Protein AF-A0AAD8YQV8-F1 (afdb_monomer)

Foldseek 3Di:
DDDDDDPDDPPPVVVVVVVVVVVVVVVVCCPVVDPPDDDDDDPPPDPLDDVQLVVLVVQLVVQVVCCVVVVPSVVSNVVSVVVNVVSSVVSVVVVVVVVVVVVVVVVVPDPPDPPDDPDDDDDDDDDPDDDD

pLDDT: mean 76.86, std 19.85, range [37.19, 96.94]

Structure (mmCIF, N/CA/C/O backbone):
data_AF-A0AAD8YQV8-F1
#
_entry.id   AF-A0AAD8YQV8-F1
#
loop_
_atom_site.group_PDB
_atom_site.id
_atom_site.type_symbol
_atom_site.label_atom_id
_atom_site.label_alt_id
_atom_site.label_comp_id
_atom_site.label_asym_id
_atom_site.label_entity_id
_atom_site.label_seq_id
_atom_site.pdbx_PDB_ins_code
_atom_site.Cartn_x
_atom_site.Cartn_y
_atom_site.Cartn_z
_atom_site.occupancy
_atom_site.B_iso_or_equiv
_atom_site.auth_seq_id
_atom_site.auth_comp_id
_atom_site.auth_asym_id
_atom_site.auth_atom_id
_atom_site.pdbx_PDB_model_num
ATOM 1 N N . MET A 1 1 ? -72.639 -54.673 30.185 1.00 40.56 1 MET A N 1
ATOM 2 C CA . MET A 1 1 ? -72.528 -53.671 29.103 1.00 40.56 1 MET A CA 1
ATOM 3 C C . MET A 1 1 ? -71.272 -52.853 29.351 1.00 40.56 1 MET A C 1
ATOM 5 O O . MET A 1 1 ? -71.152 -52.222 30.391 1.00 40.56 1 MET A O 1
ATOM 9 N N . THR A 1 2 ? -70.288 -53.000 28.471 1.00 43.56 2 THR A N 1
ATOM 10 C CA . THR A 1 2 ? -68.921 -52.474 28.582 1.00 43.56 2 THR A CA 1
ATOM 11 C C . THR A 1 2 ? -68.883 -50.954 28.419 1.00 43.56 2 THR A C 1
ATOM 13 O O . THR A 1 2 ? -69.259 -50.443 27.368 1.00 43.56 2 THR A O 1
ATOM 16 N N . ARG A 1 3 ? -68.397 -50.229 29.437 1.00 38.97 3 ARG A N 1
ATOM 17 C CA . ARG A 1 3 ? -67.961 -48.831 29.288 1.00 38.97 3 ARG A CA 1
ATOM 18 C C . ARG A 1 3 ? -66.631 -48.834 28.542 1.00 38.97 3 ARG A C 1
ATOM 20 O O . ARG A 1 3 ? -65.617 -49.252 29.091 1.00 38.97 3 ARG A O 1
ATOM 27 N N . THR A 1 4 ? -66.643 -48.370 27.300 1.00 50.69 4 THR A N 1
ATOM 28 C CA . THR A 1 4 ? -65.435 -47.968 26.581 1.00 50.69 4 THR A CA 1
ATOM 29 C C . THR A 1 4 ? -64.887 -46.713 27.252 1.00 50.69 4 THR A C 1
ATOM 31 O O . THR A 1 4 ? -65.440 -45.625 27.102 1.00 50.69 4 THR A O 1
ATOM 34 N N . GLY A 1 5 ? -63.835 -46.877 28.052 1.00 51.28 5 GLY A N 1
ATOM 35 C CA . GLY A 1 5 ? -63.014 -45.765 28.508 1.00 51.28 5 GLY A CA 1
ATOM 36 C C . GLY A 1 5 ? -62.167 -45.278 27.340 1.00 51.28 5 GLY A C 1
ATOM 37 O O . GLY A 1 5 ? -61.268 -45.981 26.892 1.00 51.28 5 GLY A O 1
ATOM 38 N N . THR A 1 6 ? -62.482 -44.096 26.828 1.00 57.00 6 THR A N 1
ATOM 39 C CA . THR A 1 6 ? -61.603 -43.330 25.947 1.00 57.00 6 THR A CA 1
ATOM 40 C C . THR A 1 6 ? -60.342 -42.960 26.724 1.00 57.00 6 THR A C 1
ATOM 42 O O . THR A 1 6 ? -60.412 -42.203 27.693 1.00 57.00 6 THR A O 1
ATOM 45 N N . CYS A 1 7 ? -59.192 -43.492 26.318 1.00 45.97 7 CYS A N 1
ATOM 46 C CA . CYS A 1 7 ? -57.888 -42.989 26.732 1.00 45.97 7 CYS A CA 1
ATOM 47 C C . CYS A 1 7 ? -57.694 -41.605 26.098 1.00 45.97 7 CYS A C 1
ATOM 49 O O . CYS A 1 7 ? -57.390 -41.481 24.914 1.00 45.97 7 CYS A O 1
ATOM 51 N N . SER A 1 8 ? -57.958 -40.566 26.895 1.00 55.38 8 SER A N 1
ATOM 52 C CA . SER A 1 8 ? -57.619 -39.182 26.566 1.00 55.38 8 SER A CA 1
ATOM 53 C C . SER A 1 8 ? -56.126 -39.092 26.268 1.00 55.38 8 SER A C 1
ATOM 55 O O . SER A 1 8 ? -55.320 -39.710 26.967 1.00 55.38 8 SER A O 1
ATOM 57 N N . GLY A 1 9 ? -55.795 -38.357 25.205 1.00 52.84 9 GLY A N 1
ATOM 58 C CA . GLY A 1 9 ? -54.448 -38.210 24.670 1.00 52.84 9 GLY A CA 1
ATOM 59 C C . GLY A 1 9 ? -53.428 -37.875 25.753 1.00 52.84 9 GLY A C 1
ATOM 60 O O . GLY A 1 9 ? -53.692 -37.089 26.661 1.00 52.84 9 GLY A O 1
ATOM 61 N N . ALA A 1 10 ? -52.279 -38.538 25.652 1.00 54.62 10 ALA A N 1
ATOM 62 C CA . ALA A 1 10 ? -51.125 -38.316 26.500 1.00 54.62 10 ALA A CA 1
ATOM 63 C C . ALA A 1 10 ? -50.750 -36.826 26.541 1.00 54.62 10 ALA A C 1
ATOM 65 O O . ALA A 1 10 ? -50.791 -36.160 25.511 1.00 54.62 10 ALA A O 1
ATOM 66 N N . ASN A 1 11 ? -50.372 -36.361 27.735 1.00 61.12 11 ASN A N 1
ATOM 67 C CA . ASN A 1 11 ? -49.754 -35.073 28.057 1.00 61.12 11 ASN A CA 1
ATOM 68 C C . ASN A 1 11 ? -48.686 -34.644 27.029 1.00 61.12 11 ASN A C 1
ATOM 70 O O . ASN A 1 11 ? -47.498 -34.891 27.224 1.00 61.12 11 ASN A O 1
ATOM 74 N N . THR A 1 12 ? -49.082 -34.011 25.928 1.00 58.00 12 THR A N 1
ATOM 75 C CA . THR A 1 12 ? -48.149 -33.369 24.989 1.00 58.00 12 THR A CA 1
ATOM 76 C C . THR A 1 12 ? -47.711 -31.999 25.491 1.00 58.00 12 THR A C 1
ATOM 78 O O . THR A 1 12 ? -46.606 -31.566 25.176 1.00 58.00 12 THR A O 1
ATOM 81 N N . ASP A 1 13 ? -48.553 -31.353 26.301 1.00 63.34 13 ASP A N 1
ATOM 82 C CA . ASP A 1 13 ? -48.319 -30.002 26.818 1.00 63.34 13 ASP A CA 1
ATOM 83 C C . ASP A 1 13 ? -47.157 -29.966 27.822 1.00 63.34 13 ASP A C 1
ATOM 85 O O . ASP A 1 13 ? -46.319 -29.078 27.738 1.00 63.34 13 ASP A O 1
ATOM 89 N N . ASP A 1 14 ? -47.021 -30.983 28.680 1.00 75.69 14 ASP A N 1
ATOM 90 C CA . ASP A 1 14 ? -45.936 -31.091 29.675 1.00 75.69 14 ASP A CA 1
ATOM 91 C C . ASP A 1 14 ? -44.559 -31.312 29.018 1.00 75.69 14 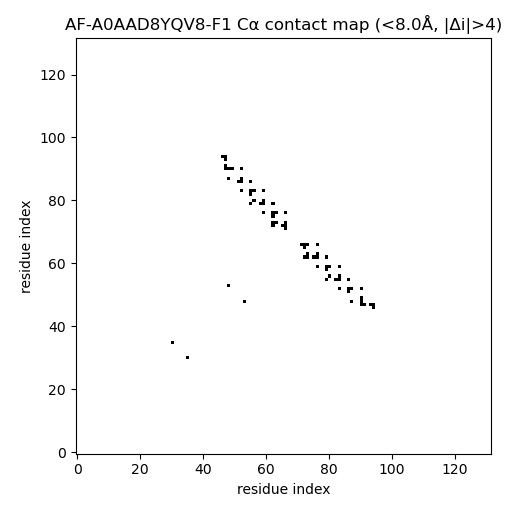ASP A C 1
ATOM 93 O O . ASP A 1 14 ? -43.559 -30.681 29.362 1.00 75.69 14 ASP A O 1
ATOM 97 N N . VAL A 1 15 ? -44.505 -32.162 27.984 1.00 84.62 15 VAL A N 1
ATOM 98 C CA . VAL A 1 15 ? -43.273 -32.368 27.205 1.00 84.62 15 VAL A CA 1
ATOM 99 C C . VAL A 1 15 ? -42.912 -31.097 26.435 1.00 84.62 15 VAL A C 1
ATOM 101 O O . VAL A 1 15 ? -41.737 -30.735 26.387 1.00 84.62 15 VAL A O 1
ATOM 104 N N . SER A 1 16 ? -43.903 -30.404 25.866 1.00 84.25 16 SER A N 1
ATOM 105 C CA . SER A 1 16 ? -43.694 -29.131 25.171 1.00 84.25 16 SER A CA 1
ATOM 106 C C . SER A 1 16 ? -43.144 -28.067 26.122 1.00 84.25 16 SER A C 1
ATOM 108 O O . SER A 1 16 ? -42.093 -27.489 25.847 1.00 84.25 16 SER A O 1
ATOM 110 N N . GLU A 1 17 ? -43.775 -27.875 27.279 1.00 85.31 17 GLU A N 1
ATOM 111 C CA . GLU A 1 17 ? -43.366 -26.906 28.299 1.00 85.31 17 GLU A CA 1
ATOM 112 C C . GLU A 1 17 ? -41.952 -27.193 28.825 1.00 85.31 17 GLU A C 1
ATOM 114 O O . GLU A 1 17 ? -41.109 -26.294 28.901 1.00 85.31 17 GLU A O 1
ATOM 119 N N . PHE A 1 18 ? -41.636 -28.464 29.095 1.00 88.12 18 PHE A N 1
ATOM 120 C CA . PHE A 1 18 ? -40.290 -28.867 29.496 1.00 88.12 18 PHE A CA 1
ATOM 121 C C . PHE A 1 18 ? -39.253 -28.578 28.401 1.00 88.12 18 PHE A C 1
ATOM 123 O O . PHE A 1 18 ? -38.162 -28.076 28.688 1.00 88.12 18 PHE A O 1
ATOM 130 N N . THR A 1 19 ? -39.577 -28.857 27.134 1.00 90.56 19 THR A N 1
ATOM 131 C CA . THR A 1 19 ? -38.662 -28.565 26.021 1.00 90.56 19 THR A CA 1
ATOM 132 C C . THR A 1 19 ? -38.443 -27.067 25.831 1.00 90.56 19 THR A C 1
ATOM 134 O O . THR A 1 19 ? -37.303 -26.651 25.622 1.00 90.56 19 THR A O 1
ATOM 137 N N . GLU A 1 20 ? -39.481 -26.243 25.983 1.00 90.50 20 GLU A N 1
ATOM 138 C CA . GLU A 1 20 ? -39.370 -24.784 25.927 1.00 90.50 20 GLU A CA 1
ATOM 139 C C . GLU A 1 20 ? -38.505 -24.240 27.070 1.00 90.50 20 GLU A C 1
ATOM 141 O O . 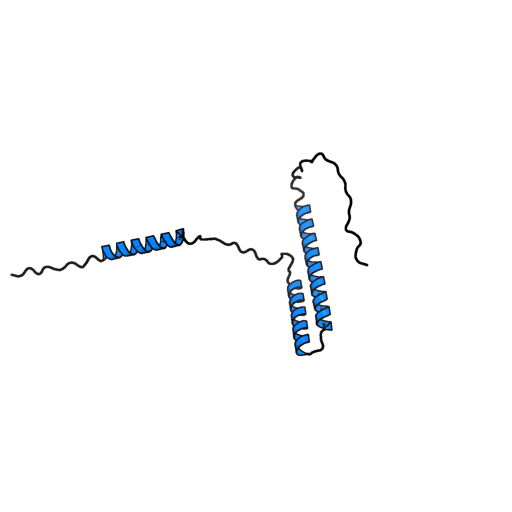GLU A 1 20 ? -37.632 -23.400 26.837 1.00 90.50 20 GLU A O 1
ATOM 146 N N . ALA A 1 21 ? -38.665 -24.775 28.284 1.00 91.44 21 ALA A N 1
ATOM 147 C CA . ALA A 1 21 ? -37.858 -24.397 29.440 1.00 91.44 21 ALA A CA 1
ATOM 148 C C . ALA A 1 21 ? -36.371 -24.741 29.249 1.00 91.44 21 ALA A C 1
ATOM 150 O O . ALA A 1 21 ? -35.499 -23.910 29.521 1.00 91.44 21 ALA A O 1
ATOM 151 N N . VAL A 1 22 ? -36.061 -25.938 28.739 1.00 94.88 22 VAL A N 1
ATOM 152 C CA . VAL A 1 22 ? -34.677 -26.361 28.464 1.00 94.88 22 VAL A CA 1
ATOM 153 C C . VAL A 1 22 ? -34.056 -25.521 27.348 1.00 94.88 22 VAL A C 1
ATOM 155 O O . VAL A 1 22 ? -32.923 -25.059 27.490 1.00 94.88 22 VAL A O 1
ATOM 158 N N . VAL A 1 23 ? -34.789 -25.266 26.261 1.00 95.06 23 VAL A N 1
ATOM 159 C CA . VAL A 1 23 ? -34.319 -24.416 25.155 1.00 95.06 23 VAL A CA 1
ATOM 160 C C . VAL A 1 23 ? -34.078 -22.983 25.632 1.00 95.06 23 VAL A C 1
ATOM 162 O O . VAL A 1 23 ? -33.042 -22.401 25.308 1.00 95.06 23 VAL A O 1
ATOM 165 N N . GLY A 1 24 ? -34.974 -22.432 26.455 1.00 94.75 24 GLY A N 1
ATOM 166 C CA . GLY A 1 24 ? -34.813 -21.110 27.057 1.00 94.75 24 GLY A CA 1
ATOM 167 C C . GLY A 1 24 ? -33.606 -21.028 27.992 1.00 94.75 24 GLY A C 1
ATOM 168 O O . GLY A 1 24 ? -32.846 -20.060 27.940 1.00 94.75 24 GLY A O 1
ATOM 169 N N . PHE A 1 25 ? -33.371 -22.064 28.801 1.00 94.25 25 PHE A N 1
ATOM 170 C CA . PHE A 1 25 ? -32.209 -22.135 29.685 1.00 94.25 25 PHE A CA 1
ATOM 171 C C . PHE A 1 25 ? -30.891 -22.205 28.906 1.00 94.25 25 PHE A C 1
ATOM 173 O O . PHE A 1 25 ? -29.946 -21.487 29.231 1.00 94.25 25 PHE A O 1
ATOM 180 N N . ILE A 1 26 ? -30.836 -23.008 27.839 1.00 93.81 26 ILE A N 1
ATOM 181 C CA . ILE A 1 26 ? -29.676 -23.064 26.939 1.00 93.81 26 ILE A CA 1
ATOM 182 C C . ILE A 1 26 ? -29.465 -21.708 26.260 1.00 93.81 26 ILE A C 1
ATOM 184 O O . ILE A 1 26 ? -28.339 -21.221 26.235 1.00 93.81 26 ILE A O 1
ATOM 188 N N . GLY A 1 27 ? -30.530 -21.071 25.761 1.00 93.31 27 GLY A N 1
ATOM 189 C CA . GLY A 1 27 ? -30.460 -19.742 25.147 1.00 93.31 27 GLY A CA 1
ATOM 190 C C . GLY A 1 27 ? -29.883 -18.695 26.098 1.00 93.31 27 GLY A C 1
ATOM 191 O O . GLY A 1 27 ? -28.955 -17.975 25.735 1.00 93.31 27 GLY A O 1
ATOM 192 N N . LYS A 1 28 ? -30.343 -18.693 27.353 1.00 92.81 28 LYS A N 1
ATOM 193 C CA . LYS A 1 28 ? -29.803 -17.830 28.406 1.00 92.81 28 LYS A CA 1
ATOM 194 C C . LYS A 1 28 ? -28.322 -18.107 28.669 1.00 92.81 28 LYS A C 1
ATOM 196 O O . LYS A 1 28 ? -27.533 -17.173 28.712 1.00 92.81 28 LYS A O 1
ATOM 201 N N . LEU A 1 29 ? -27.926 -19.375 28.823 1.00 93.50 29 LEU A N 1
ATOM 202 C CA . LEU A 1 29 ? -26.519 -19.727 29.031 1.00 93.50 29 LEU A CA 1
ATOM 203 C C . LEU A 1 29 ? -25.649 -19.295 27.852 1.00 93.50 29 LEU A C 1
ATOM 205 O O . LEU A 1 29 ? -24.531 -18.843 28.064 1.00 93.50 29 LEU A O 1
ATOM 209 N N . VAL A 1 30 ? -26.139 -19.405 26.620 1.00 91.81 30 VAL A N 1
ATOM 210 C CA . VAL A 1 30 ? -25.424 -18.943 25.425 1.00 91.81 30 VAL A CA 1
ATOM 211 C C . VAL A 1 30 ? -25.233 -17.427 25.457 1.00 91.81 30 VAL A C 1
ATOM 213 O O . VAL A 1 30 ? -24.117 -16.964 25.234 1.00 91.81 30 VAL A O 1
ATOM 216 N N . ASP A 1 31 ? -26.272 -16.659 25.781 1.00 87.25 31 ASP A N 1
ATOM 217 C CA . ASP A 1 31 ? -26.177 -15.198 25.864 1.00 87.25 31 ASP A CA 1
ATOM 218 C C . ASP A 1 31 ? -25.316 -14.721 27.053 1.00 87.25 31 ASP A C 1
ATOM 220 O O . ASP A 1 31 ? -24.592 -13.732 26.923 1.00 87.25 31 ASP A O 1
ATOM 224 N N . ASP A 1 32 ? -25.333 -15.443 28.179 1.00 87.50 32 ASP A N 1
ATOM 225 C CA . ASP A 1 32 ? -24.539 -15.131 29.376 1.00 87.50 32 ASP A CA 1
ATOM 226 C C . ASP A 1 32 ? -23.057 -15.537 29.222 1.00 87.50 32 ASP A C 1
ATOM 228 O O . ASP A 1 32 ? -22.164 -14.855 29.729 1.00 87.50 32 ASP A O 1
ATOM 232 N N . THR A 1 33 ? -22.769 -16.652 28.537 1.00 88.62 33 THR A N 1
ATOM 233 C CA . THR A 1 33 ? -21.398 -17.183 28.380 1.00 88.62 33 THR A CA 1
ATOM 234 C C . THR A 1 33 ? -20.670 -16.637 27.161 1.00 88.62 33 THR A C 1
ATOM 236 O O . THR A 1 33 ? -19.441 -16.538 27.186 1.00 88.62 33 THR A O 1
ATOM 239 N N . ILE A 1 34 ? -21.393 -16.280 26.095 1.00 86.75 34 ILE A N 1
ATOM 240 C CA . ILE A 1 34 ? -20.807 -15.722 24.879 1.00 86.75 34 ILE A CA 1
ATOM 241 C C . ILE A 1 34 ? -20.979 -14.203 24.919 1.00 86.75 34 ILE A C 1
ATOM 243 O O . I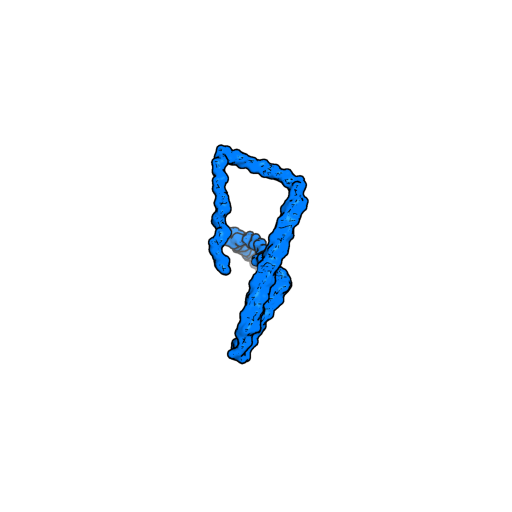LE A 1 34 ? -22.034 -13.689 24.542 1.00 86.75 34 ILE A O 1
ATOM 247 N N . PRO A 1 35 ? -19.945 -13.437 25.312 1.00 83.12 35 PRO A N 1
ATOM 248 C CA . PRO A 1 35 ? -20.035 -11.988 25.278 1.00 83.12 35 PRO A CA 1
ATOM 249 C C . PRO A 1 35 ? -20.302 -11.523 23.840 1.00 83.12 35 PRO A C 1
ATOM 251 O O . PRO A 1 35 ? -19.486 -11.716 22.935 1.00 83.12 35 PRO A O 1
ATOM 254 N N . ARG A 1 36 ? -21.451 -10.877 23.613 1.00 80.44 36 ARG A N 1
ATOM 255 C CA . ARG A 1 36 ? -21.768 -10.222 22.337 1.00 80.44 36 ARG A CA 1
ATOM 256 C C . ARG A 1 36 ? -20.969 -8.929 22.210 1.00 80.44 36 ARG A C 1
ATOM 258 O O . ARG A 1 36 ? -21.412 -7.851 22.600 1.00 80.44 36 ARG A O 1
ATOM 265 N N . ILE A 1 37 ? -19.774 -9.028 21.638 1.00 82.75 37 ILE A N 1
ATOM 266 C CA . ILE A 1 37 ? -18.899 -7.872 21.425 1.00 82.75 37 ILE A CA 1
ATOM 267 C C . ILE A 1 37 ? -19.182 -7.258 20.050 1.00 82.75 37 ILE A C 1
ATOM 269 O O . ILE A 1 37 ? -18.935 -7.873 19.013 1.00 82.75 37 ILE A O 1
ATOM 273 N N . THR A 1 38 ? -19.660 -6.011 20.018 1.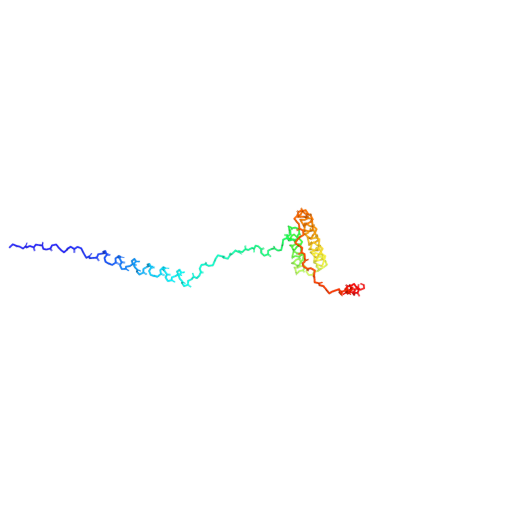00 80.19 38 THR A N 1
ATOM 274 C CA . THR A 1 38 ? -19.781 -5.254 18.761 1.00 80.19 38 THR A CA 1
ATOM 275 C C . THR A 1 38 ? -18.432 -4.629 18.412 1.00 80.19 38 THR A C 1
ATOM 277 O O . THR A 1 38 ? -18.089 -3.542 18.876 1.00 80.19 38 THR A O 1
ATOM 280 N N . ILE A 1 39 ? -17.645 -5.318 17.584 1.00 78.69 39 ILE A N 1
ATOM 281 C CA . ILE A 1 39 ? -16.341 -4.818 17.134 1.00 78.69 39 ILE A CA 1
ATOM 282 C C . ILE A 1 39 ? -16.549 -3.832 15.977 1.00 78.69 39 ILE A C 1
ATOM 284 O O . ILE A 1 39 ? -16.777 -4.228 14.832 1.00 78.69 39 ILE A O 1
ATOM 288 N N . LYS A 1 40 ? -16.422 -2.528 16.253 1.00 72.12 40 LYS A N 1
ATOM 289 C CA . LYS A 1 40 ? -16.356 -1.497 15.205 1.00 72.12 40 LYS A CA 1
ATOM 290 C C . LYS A 1 40 ? -15.009 -1.588 14.484 1.00 72.12 40 LYS A C 1
ATOM 292 O O . LYS A 1 40 ? -13.992 -1.104 14.976 1.00 72.12 40 LYS A O 1
ATOM 297 N N . LYS A 1 41 ? -14.996 -2.211 13.303 1.00 67.25 41 LYS A N 1
ATOM 298 C CA . LYS A 1 41 ? -13.822 -2.231 12.421 1.00 67.25 41 LYS A CA 1
ATOM 299 C C . LYS A 1 41 ? -13.728 -0.904 11.676 1.00 67.25 41 LYS A C 1
ATOM 301 O O . LYS A 1 41 ? -14.372 -0.711 10.649 1.00 67.25 41 LYS A O 1
ATOM 306 N N . PHE A 1 42 ? -12.910 0.012 12.182 1.00 62.94 42 PHE A N 1
ATOM 307 C CA . PHE A 1 42 ? -12.461 1.135 11.369 1.00 62.94 42 PHE A CA 1
ATOM 308 C C . PHE A 1 42 ? -11.549 0.596 10.274 1.00 62.94 42 PHE A C 1
ATOM 310 O O . PHE A 1 42 ? -10.720 -0.283 10.519 1.00 62.94 42 PHE A O 1
ATOM 317 N N . SER A 1 43 ? -11.714 1.103 9.054 1.00 68.94 43 SER A N 1
ATOM 318 C CA . SER A 1 43 ? -10.786 0.785 7.977 1.00 68.94 43 SER A CA 1
ATOM 319 C C . SER A 1 43 ? -9.375 1.135 8.450 1.00 68.94 43 SER A C 1
ATOM 321 O O . SER A 1 43 ? -9.055 2.307 8.618 1.00 68.94 43 SER A O 1
ATOM 323 N N . ASN A 1 44 ? -8.517 0.128 8.645 1.00 67.06 44 ASN A N 1
ATOM 324 C CA . ASN A 1 44 ? -7.093 0.322 8.954 1.00 67.06 44 ASN A CA 1
ATOM 325 C C . ASN A 1 44 ? -6.324 0.917 7.752 1.00 67.06 44 ASN A C 1
ATOM 327 O O . ASN A 1 44 ? -5.093 0.959 7.716 1.00 67.06 44 ASN A O 1
ATOM 331 N N . GLN A 1 45 ? -7.043 1.350 6.712 1.00 78.06 45 GLN A N 1
ATOM 332 C CA . GLN A 1 45 ? -6.455 2.106 5.629 1.00 78.06 45 GLN A CA 1
ATOM 333 C C . GLN A 1 45 ? -6.048 3.467 6.169 1.00 78.06 45 GLN A C 1
ATOM 335 O O . GLN A 1 45 ? -6.866 4.285 6.586 1.00 78.06 45 GLN A O 1
ATOM 340 N N . LYS A 1 46 ? -4.741 3.700 6.128 1.00 85.00 46 LYS A N 1
ATOM 341 C CA . LYS A 1 46 ? -4.155 5.010 6.375 1.00 85.00 46 LYS A CA 1
ATOM 342 C C . LYS A 1 46 ? -4.915 6.066 5.546 1.00 85.00 46 LYS A C 1
ATOM 344 O O . LYS A 1 46 ? -5.015 5.892 4.331 1.00 85.00 46 LYS A O 1
ATOM 349 N N . PRO A 1 47 ? -5.395 7.169 6.147 1.00 85.75 47 PRO A N 1
ATOM 350 C CA . PRO A 1 47 ? -6.274 8.132 5.471 1.00 85.75 47 PRO A CA 1
ATOM 351 C C . PRO A 1 47 ? -5.607 8.891 4.312 1.00 85.75 47 PRO A C 1
ATOM 353 O O . PRO A 1 47 ? -6.287 9.495 3.489 1.00 85.75 47 PRO A O 1
ATOM 356 N N . TRP A 1 48 ? -4.277 8.839 4.212 1.00 88.38 48 TRP A N 1
ATOM 357 C CA . TRP A 1 48 ? -3.504 9.363 3.083 1.00 88.38 48 TRP A CA 1
ATOM 358 C C . TRP A 1 48 ? -3.306 8.356 1.940 1.00 88.38 48 TRP A C 1
ATOM 360 O O . TRP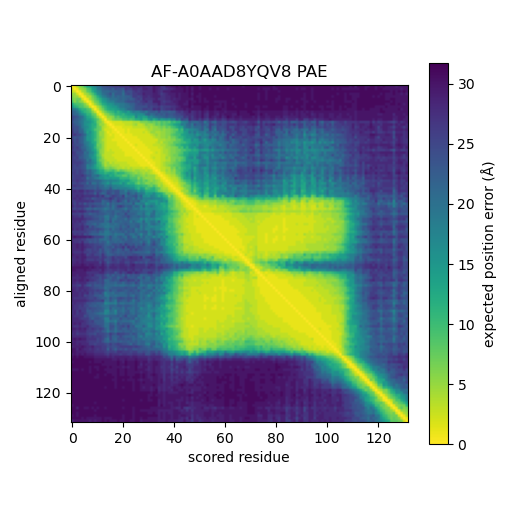 A 1 48 ? -2.601 8.675 0.990 1.00 88.38 48 TRP A O 1
ATOM 370 N N . VAL A 1 49 ? -3.864 7.143 2.008 1.00 91.12 49 VAL A N 1
ATOM 371 C CA . VAL A 1 49 ? -3.795 6.169 0.907 1.00 91.12 49 VAL A CA 1
ATOM 372 C C . VAL A 1 49 ? -4.895 6.476 -0.102 1.00 91.12 49 VAL A C 1
ATOM 374 O O . VAL A 1 49 ? -6.064 6.171 0.112 1.00 91.12 49 VAL A O 1
ATOM 377 N N . ASP A 1 50 ? -4.508 7.088 -1.218 1.00 89.81 50 ASP A N 1
ATOM 378 C CA . ASP A 1 50 ? -5.405 7.421 -2.321 1.00 89.81 50 ASP A CA 1
ATOM 379 C C . ASP A 1 50 ? -5.345 6.376 -3.456 1.00 89.81 50 ASP A C 1
ATOM 381 O O . ASP A 1 50 ? -4.622 5.374 -3.401 1.00 89.81 50 ASP A O 1
ATOM 385 N N . ARG A 1 51 ? -6.153 6.582 -4.506 1.00 90.62 51 ARG A N 1
ATOM 386 C CA . ARG A 1 51 ? -6.117 5.748 -5.721 1.00 90.62 51 ARG A CA 1
ATOM 387 C C . ARG A 1 51 ? -4.730 5.766 -6.378 1.00 90.62 51 ARG A C 1
ATOM 389 O O . ARG A 1 51 ? -4.280 4.723 -6.835 1.00 90.62 51 ARG A O 1
ATOM 396 N N . THR A 1 52 ? -4.030 6.901 -6.341 1.00 92.06 52 THR A N 1
ATOM 397 C CA . THR A 1 52 ? -2.709 7.062 -6.976 1.00 92.06 52 THR A CA 1
ATOM 398 C C . THR A 1 52 ? -1.639 6.189 -6.320 1.00 92.06 52 THR A C 1
ATOM 400 O O . THR A 1 52 ? -0.819 5.585 -7.007 1.00 92.06 52 THR A O 1
ATOM 403 N N . ILE A 1 53 ? -1.681 6.033 -4.992 1.00 94.31 53 ILE A N 1
ATOM 404 C CA . ILE A 1 53 ? -0.795 5.110 -4.274 1.00 94.31 53 ILE A CA 1
ATOM 405 C C . ILE A 1 53 ? -1.091 3.665 -4.669 1.00 94.31 53 ILE A C 1
ATOM 407 O O . ILE A 1 53 ? -0.158 2.890 -4.873 1.00 94.31 53 ILE A O 1
ATOM 411 N N . ARG A 1 54 ? -2.372 3.297 -4.797 1.00 94.06 54 ARG A N 1
ATOM 412 C CA . ARG A 1 54 ? -2.764 1.948 -5.231 1.00 94.06 54 ARG A CA 1
ATOM 413 C C . ARG A 1 54 ? -2.292 1.657 -6.655 1.00 94.06 54 ARG A C 1
ATOM 415 O O . ARG A 1 54 ? -1.733 0.594 -6.895 1.00 94.06 54 ARG A O 1
ATOM 422 N N . GLU A 1 55 ? -2.429 2.614 -7.565 1.00 95.44 55 GLU A N 1
ATOM 423 C CA . GLU A 1 55 ? -1.919 2.510 -8.938 1.00 95.44 55 GLU A CA 1
ATOM 424 C C . GLU A 1 55 ? -0.392 2.374 -8.975 1.00 95.44 55 GLU A C 1
ATOM 426 O O . GLU A 1 55 ? 0.128 1.491 -9.655 1.00 95.44 55 GLU A O 1
ATOM 431 N N . ALA A 1 56 ? 0.334 3.169 -8.183 1.00 95.31 56 ALA A N 1
ATOM 432 C CA . ALA A 1 56 ? 1.788 3.060 -8.080 1.00 95.31 56 ALA A CA 1
ATOM 433 C C . ALA A 1 56 ? 2.231 1.693 -7.522 1.00 95.31 56 ALA A C 1
ATOM 435 O O . ALA A 1 56 ? 3.199 1.105 -8.009 1.00 95.31 56 ALA A O 1
ATOM 436 N N . LEU A 1 57 ? 1.523 1.163 -6.518 1.00 96.31 57 LEU A N 1
ATOM 437 C CA . LEU A 1 57 ? 1.783 -0.171 -5.970 1.00 96.31 57 LEU A CA 1
ATOM 438 C C . LEU A 1 57 ? 1.523 -1.264 -7.011 1.00 96.31 57 LEU A C 1
ATOM 440 O O . LEU A 1 57 ? 2.373 -2.134 -7.189 1.00 96.31 57 LEU A O 1
ATOM 444 N N . ASN A 1 58 ? 0.403 -1.185 -7.732 1.00 96.12 58 ASN A N 1
ATOM 445 C CA . ASN A 1 58 ? 0.066 -2.126 -8.799 1.00 96.12 58 ASN A CA 1
ATOM 446 C C . ASN A 1 58 ? 1.105 -2.095 -9.928 1.00 96.12 58 ASN A C 1
ATOM 448 O O . ASN A 1 58 ? 1.550 -3.150 -10.370 1.00 96.12 58 ASN A O 1
ATOM 452 N N . SER A 1 59 ? 1.555 -0.904 -10.337 1.00 95.06 59 SER A N 1
ATOM 453 C CA . SER A 1 59 ? 2.622 -0.733 -11.331 1.00 95.06 59 SER A CA 1
ATOM 454 C C . SER A 1 59 ? 3.932 -1.390 -10.884 1.00 95.06 59 SER A C 1
ATOM 456 O O . SER A 1 59 ? 4.548 -2.125 -11.655 1.00 95.06 59 SER A O 1
ATOM 458 N N . ARG A 1 60 ? 4.333 -1.211 -9.617 1.00 96.38 60 ARG A N 1
ATOM 459 C CA . ARG A 1 60 ? 5.531 -1.866 -9.068 1.00 96.38 60 ARG A CA 1
ATOM 460 C C . ARG A 1 60 ? 5.402 -3.388 -9.065 1.00 96.38 60 ARG A C 1
ATOM 462 O O . ARG A 1 60 ? 6.358 -4.069 -9.425 1.00 96.38 60 ARG A O 1
ATOM 469 N N . THR A 1 61 ? 4.250 -3.918 -8.658 1.00 96.12 61 THR A N 1
ATOM 470 C CA . THR A 1 61 ? 3.989 -5.365 -8.655 1.00 96.12 61 THR A CA 1
ATOM 471 C C . THR A 1 61 ? 4.012 -5.934 -10.074 1.00 96.12 61 THR A C 1
ATOM 473 O O . THR A 1 61 ? 4.639 -6.963 -10.305 1.00 96.12 61 THR A O 1
ATOM 476 N N . ALA A 1 62 ? 3.417 -5.237 -11.045 1.00 94.31 62 ALA A N 1
ATOM 477 C CA . ALA A 1 62 ? 3.470 -5.632 -12.450 1.00 94.31 62 ALA A CA 1
ATOM 478 C C . ALA A 1 62 ? 4.912 -5.655 -12.986 1.00 94.31 62 ALA A C 1
ATOM 480 O O . ALA A 1 62 ? 5.314 -6.634 -13.610 1.00 94.31 62 ALA A O 1
ATOM 481 N N . ALA A 1 63 ? 5.715 -4.629 -12.681 1.00 93.25 63 ALA A N 1
ATOM 482 C CA . ALA A 1 63 ? 7.123 -4.571 -13.077 1.00 93.25 63 ALA A CA 1
ATOM 483 C C . ALA A 1 63 ? 7.970 -5.675 -12.420 1.00 93.25 63 ALA A C 1
ATOM 485 O O . ALA A 1 63 ? 8.859 -6.232 -13.061 1.00 93.25 63 ALA A O 1
ATOM 486 N N . TYR A 1 64 ? 7.683 -6.027 -11.162 1.00 92.94 64 TYR A N 1
ATOM 487 C CA . TYR A 1 64 ? 8.328 -7.157 -10.489 1.00 92.94 64 TYR A CA 1
ATOM 488 C C . TYR A 1 64 ? 8.011 -8.480 -11.196 1.00 92.94 64 TYR A C 1
ATOM 490 O O . TYR A 1 64 ? 8.925 -9.215 -11.559 1.00 92.94 64 TYR A O 1
ATOM 498 N N . ASN A 1 65 ? 6.730 -8.744 -11.464 1.00 92.81 65 ASN A N 1
ATOM 499 C CA . ASN A 1 65 ? 6.293 -9.965 -12.142 1.00 92.81 65 ASN A CA 1
ATOM 500 C C . ASN A 1 65 ? 6.877 -10.066 -13.560 1.00 92.81 65 ASN A C 1
ATOM 502 O O . ASN A 1 65 ? 7.362 -11.124 -13.953 1.00 92.81 65 ASN A O 1
ATOM 506 N N . ALA A 1 66 ? 6.907 -8.960 -14.308 1.00 88.69 66 ALA A N 1
ATOM 507 C CA . ALA A 1 66 ? 7.554 -8.901 -1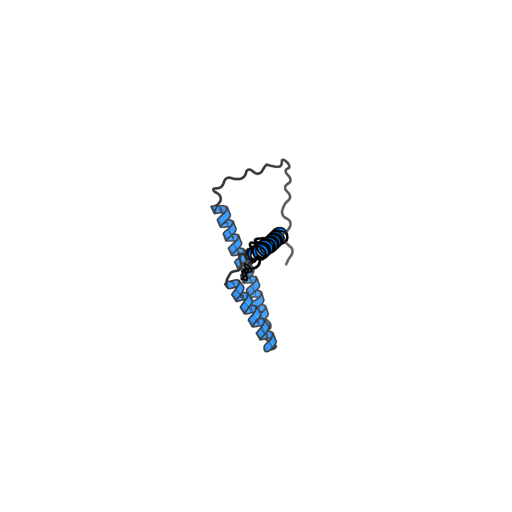5.618 1.00 88.69 66 ALA A CA 1
ATOM 508 C C . ALA A 1 66 ? 9.072 -9.150 -15.530 1.00 88.69 66 ALA A C 1
ATOM 510 O O . ALA A 1 66 ? 9.638 -9.829 -16.383 1.00 88.69 66 ALA A O 1
ATOM 511 N N . GLY A 1 67 ? 9.731 -8.642 -14.483 1.00 88.12 67 GLY A N 1
ATOM 512 C CA . GLY A 1 67 ? 11.143 -8.904 -14.204 1.00 88.12 67 GLY A CA 1
ATOM 513 C C . GLY A 1 67 ? 11.444 -10.384 -13.955 1.00 88.12 67 GLY A C 1
ATOM 514 O O . GLY A 1 67 ? 12.436 -10.886 -14.478 1.00 88.12 67 GLY A O 1
ATOM 515 N N . ILE A 1 68 ? 10.568 -11.085 -13.226 1.00 85.94 68 ILE A N 1
ATOM 516 C CA . ILE A 1 68 ? 10.668 -12.533 -12.982 1.00 85.94 68 ILE A CA 1
ATOM 517 C C . ILE A 1 68 ? 10.486 -13.334 -14.279 1.00 85.94 68 ILE A C 1
ATOM 519 O O . ILE A 1 68 ? 11.259 -14.250 -14.537 1.00 85.94 68 ILE A O 1
ATOM 523 N N . ILE A 1 69 ? 9.501 -12.976 -15.109 1.00 83.25 69 ILE A N 1
ATOM 524 C CA . ILE A 1 69 ? 9.174 -13.710 -16.345 1.00 83.25 69 ILE A CA 1
ATOM 525 C C . ILE A 1 69 ? 10.225 -13.482 -17.441 1.00 83.25 69 ILE A C 1
ATOM 527 O O . ILE A 1 69 ? 10.598 -14.415 -18.144 1.00 83.25 69 ILE A O 1
ATOM 531 N N . SER A 1 70 ? 10.693 -12.243 -17.617 1.00 77.06 70 SER A N 1
ATOM 532 C CA . SER A 1 70 ? 11.566 -11.857 -18.737 1.00 77.06 70 SER A CA 1
ATOM 533 C C . SER A 1 70 ? 13.055 -11.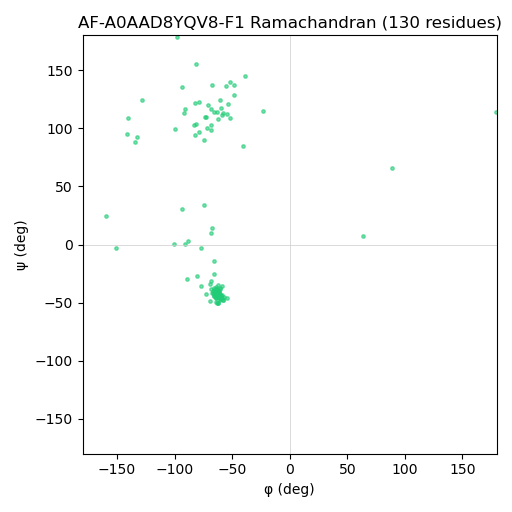764 -18.377 1.00 77.06 70 SER A C 1
ATOM 535 O O . SER A 1 70 ? 13.853 -11.394 -19.231 1.00 77.06 70 SER A O 1
ATOM 537 N N . GLY A 1 71 ? 13.448 -12.037 -17.127 1.00 71.06 71 GLY A N 1
ATOM 538 C CA . GLY A 1 71 ? 14.850 -12.207 -16.714 1.00 71.06 71 GLY A CA 1
ATOM 539 C C . GLY A 1 71 ? 15.780 -10.989 -16.845 1.00 71.06 71 GLY A C 1
ATOM 540 O O . GLY A 1 71 ? 16.980 -11.133 -16.637 1.00 71.06 71 GLY A O 1
ATOM 541 N N . GLY A 1 72 ? 15.274 -9.791 -17.172 1.00 75.12 72 GLY A N 1
ATOM 542 C CA . GLY A 1 72 ? 16.127 -8.625 -17.474 1.00 75.12 72 GLY A CA 1
ATOM 543 C C . GLY A 1 72 ? 15.548 -7.236 -17.174 1.00 75.12 72 GLY A C 1
ATOM 544 O O . GLY A 1 72 ? 16.249 -6.238 -17.308 1.00 75.12 72 GLY A O 1
ATOM 545 N N . LYS A 1 73 ? 14.293 -7.125 -16.718 1.00 78.81 73 LYS A N 1
ATOM 546 C CA . LYS A 1 73 ? 13.589 -5.832 -16.543 1.00 78.81 73 LYS A CA 1
ATOM 547 C C . LYS A 1 73 ? 13.678 -5.219 -15.138 1.00 78.81 73 LYS A C 1
ATOM 549 O O . LYS A 1 73 ? 12.799 -4.484 -14.692 1.00 78.81 73 LYS A O 1
ATOM 554 N N . TRP A 1 74 ? 14.773 -5.458 -14.420 1.00 86.06 74 TRP A N 1
ATOM 555 C CA . TRP A 1 74 ? 14.945 -4.965 -13.044 1.00 86.06 74 TRP A CA 1
ATOM 556 C C . TRP A 1 74 ? 15.028 -3.433 -12.929 1.00 86.06 74 TRP A C 1
ATOM 558 O O . TRP A 1 74 ? 14.686 -2.875 -11.883 1.00 86.06 74 TRP A O 1
ATOM 568 N N . GLY A 1 75 ? 15.448 -2.737 -13.993 1.00 90.50 75 GLY A N 1
ATOM 569 C CA . GLY A 1 75 ? 15.459 -1.270 -14.050 1.00 90.50 75 GLY A CA 1
ATOM 570 C C . GLY A 1 75 ? 14.056 -0.659 -13.952 1.00 90.50 75 GLY A C 1
ATOM 571 O O . GLY A 1 75 ? 13.847 0.293 -13.198 1.00 90.50 75 GLY A O 1
ATOM 572 N N . GLU A 1 76 ? 13.074 -1.262 -14.627 1.00 90.19 76 GLU A N 1
ATOM 573 C CA . GLU A 1 76 ? 11.666 -0.845 -14.581 1.00 90.19 76 GLU A CA 1
ATOM 574 C C . GLU A 1 76 ? 11.091 -1.023 -13.168 1.00 90.19 76 GLU A C 1
ATOM 576 O O . GLU A 1 76 ? 10.452 -0.116 -12.634 1.00 90.19 76 GLU A O 1
ATOM 581 N N . TYR A 1 77 ? 11.410 -2.141 -12.505 1.00 93.81 77 TYR A N 1
ATOM 582 C CA . TYR A 1 77 ? 11.031 -2.366 -11.109 1.00 93.81 77 TYR A CA 1
ATOM 583 C C . TYR A 1 77 ? 11.625 -1.311 -10.164 1.00 93.81 77 TYR A C 1
ATOM 585 O O . TYR A 1 77 ? 10.905 -0.756 -9.331 1.00 93.81 77 TYR A O 1
ATOM 593 N N . LYS A 1 78 ? 12.924 -0.994 -10.292 1.00 93.50 78 LYS A N 1
ATOM 594 C CA . LYS A 1 78 ? 13.581 0.039 -9.468 1.00 93.50 78 LYS A CA 1
ATOM 595 C C . LYS A 1 78 ? 12.929 1.410 -9.665 1.00 93.50 78 LYS A C 1
ATOM 597 O O . LYS A 1 78 ? 12.682 2.109 -8.677 1.00 93.50 78 LYS A O 1
ATOM 602 N N . SER A 1 79 ? 12.611 1.762 -10.911 1.00 94.56 79 SER A N 1
ATOM 603 C CA . SER A 1 79 ? 11.900 2.997 -11.255 1.00 94.56 79 SER A CA 1
ATOM 604 C C . SER A 1 79 ? 10.499 3.034 -10.635 1.00 94.56 79 SER A C 1
ATOM 606 O O . SER A 1 79 ? 10.172 3.964 -9.894 1.00 94.56 79 SER A O 1
ATOM 608 N N . ALA A 1 80 ? 9.705 1.973 -10.807 1.00 95.19 80 ALA A N 1
ATOM 609 C CA . ALA A 1 80 ? 8.371 1.867 -10.219 1.00 95.19 80 ALA A CA 1
ATOM 610 C C . ALA A 1 80 ? 8.409 1.905 -8.678 1.00 95.19 80 ALA A C 1
ATOM 612 O O . ALA A 1 80 ? 7.602 2.584 -8.040 1.00 95.19 80 ALA A O 1
ATOM 613 N N . ALA A 1 81 ? 9.394 1.255 -8.049 1.00 94.88 81 ALA A N 1
ATOM 614 C CA . ALA A 1 81 ? 9.601 1.307 -6.602 1.00 94.88 81 ALA A CA 1
ATOM 615 C C . ALA A 1 81 ? 9.957 2.719 -6.110 1.00 94.88 81 ALA A C 1
ATOM 617 O O . ALA A 1 81 ? 9.486 3.147 -5.050 1.00 94.88 81 ALA A O 1
ATOM 618 N N . TYR A 1 82 ? 10.757 3.466 -6.876 1.00 96.94 82 TYR A N 1
ATOM 619 C CA . TYR A 1 82 ? 11.017 4.875 -6.595 1.00 96.94 82 TYR A CA 1
ATOM 620 C C . TYR A 1 82 ? 9.745 5.722 -6.743 1.00 96.94 82 TYR A C 1
ATOM 622 O O . TYR A 1 82 ? 9.453 6.535 -5.860 1.00 96.94 82 TYR A O 1
ATOM 630 N N . GLY A 1 83 ? 8.944 5.465 -7.782 1.00 96.06 83 GLY A N 1
ATOM 631 C CA . GLY A 1 83 ? 7.628 6.069 -7.992 1.00 96.06 83 GLY A CA 1
ATOM 632 C C . GLY A 1 83 ? 6.692 5.881 -6.795 1.00 96.06 83 GLY A C 1
ATOM 633 O O . GLY A 1 83 ? 6.138 6.859 -6.295 1.00 96.06 83 GLY A O 1
ATOM 634 N N . VAL A 1 84 ? 6.609 4.668 -6.235 1.00 96.81 84 VAL A N 1
ATOM 635 C CA . VAL A 1 84 ? 5.836 4.392 -5.007 1.00 96.81 84 VAL A CA 1
ATOM 636 C C . VAL A 1 84 ? 6.310 5.260 -3.839 1.00 96.81 84 VAL A C 1
ATOM 638 O O . VAL A 1 84 ? 5.499 5.900 -3.169 1.00 96.81 84 VAL A O 1
ATOM 641 N N . ARG A 1 85 ? 7.625 5.339 -3.592 1.00 96.62 85 ARG A N 1
ATOM 642 C CA . ARG A 1 85 ? 8.174 6.170 -2.502 1.00 96.62 85 ARG A CA 1
ATOM 643 C C . ARG A 1 85 ? 7.870 7.656 -2.691 1.00 96.62 85 ARG A C 1
ATOM 645 O O . ARG A 1 85 ? 7.689 8.367 -1.703 1.00 96.62 85 ARG A O 1
ATOM 652 N N . ARG A 1 86 ? 7.857 8.144 -3.935 1.00 96.12 86 ARG A N 1
ATOM 653 C CA . ARG A 1 86 ? 7.486 9.530 -4.263 1.00 96.12 86 ARG A CA 1
ATOM 654 C C . ARG A 1 86 ? 5.996 9.767 -4.027 1.00 96.12 86 ARG A C 1
ATOM 656 O O . ARG A 1 86 ? 5.659 10.707 -3.313 1.00 96.12 86 ARG A O 1
ATOM 663 N N . ALA A 1 87 ? 5.132 8.884 -4.526 1.00 95.56 87 ALA A N 1
ATOM 664 C CA . ALA A 1 87 ? 3.684 8.972 -4.350 1.00 95.56 87 ALA A CA 1
ATOM 665 C C . ALA A 1 87 ? 3.282 8.968 -2.867 1.00 95.56 87 ALA A C 1
ATOM 667 O O . ALA A 1 87 ? 2.495 9.807 -2.435 1.00 95.56 87 ALA A O 1
ATOM 668 N N . VAL A 1 88 ? 3.888 8.093 -2.055 1.00 95.56 88 VAL A N 1
ATOM 669 C CA . VAL A 1 88 ? 3.631 8.033 -0.606 1.00 95.56 88 VAL A CA 1
ATOM 670 C C . VAL A 1 88 ? 4.071 9.313 0.107 1.00 95.56 88 VAL A C 1
ATOM 672 O O . VAL A 1 88 ? 3.326 9.821 0.945 1.00 95.56 88 VAL A O 1
ATOM 675 N N . ARG A 1 89 ? 5.260 9.850 -0.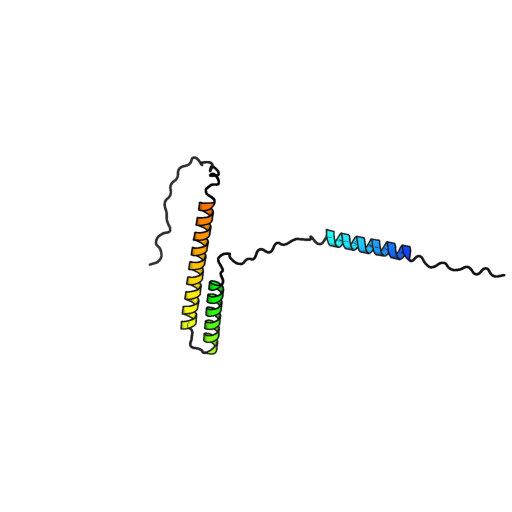206 1.00 95.50 89 ARG A N 1
ATOM 676 C CA . ARG A 1 89 ? 5.731 11.120 0.376 1.00 95.50 89 ARG A CA 1
ATOM 677 C C . ARG A 1 89 ? 4.786 12.267 0.037 1.00 95.50 89 ARG A C 1
ATOM 679 O O . ARG A 1 89 ? 4.392 13.014 0.926 1.00 95.50 89 ARG A O 1
ATOM 686 N N . GLU A 1 90 ? 4.376 12.360 -1.222 1.00 95.50 90 GLU A N 1
ATOM 687 C CA . GLU A 1 90 ? 3.481 13.415 -1.687 1.00 95.50 90 GLU A CA 1
ATOM 688 C C . GLU A 1 90 ? 2.082 13.301 -1.069 1.00 95.50 90 GLU A C 1
ATOM 690 O O . GLU A 1 90 ? 1.516 14.297 -0.626 1.00 95.50 90 GLU A O 1
ATOM 695 N N . ALA A 1 91 ? 1.531 12.094 -0.963 1.00 95.25 91 ALA A N 1
ATOM 696 C CA . ALA A 1 91 ? 0.233 11.884 -0.334 1.00 95.25 91 ALA A CA 1
ATOM 697 C C . ALA A 1 91 ? 0.249 12.214 1.166 1.00 95.25 91 ALA A C 1
ATOM 699 O O . ALA A 1 91 ? -0.649 12.900 1.655 1.00 95.25 91 ALA A O 1
ATOM 700 N N . LYS A 1 92 ? 1.299 11.801 1.891 1.00 94.75 92 LYS A N 1
ATOM 701 C CA . LYS A 1 92 ? 1.498 12.198 3.294 1.00 94.75 92 LYS A CA 1
ATOM 702 C C . LYS A 1 92 ? 1.600 13.716 3.431 1.00 94.75 92 LYS A C 1
ATOM 704 O O . LYS A 1 92 ? 0.954 14.284 4.304 1.00 94.75 92 LYS A O 1
ATOM 709 N N . ARG A 1 93 ? 2.352 14.379 2.545 1.00 94.88 93 ARG A N 1
ATOM 710 C CA . ARG A 1 93 ? 2.494 15.842 2.526 1.00 94.88 93 ARG A CA 1
ATOM 711 C C . ARG A 1 93 ? 1.154 16.543 2.284 1.00 94.88 93 ARG A C 1
ATOM 713 O O . ARG A 1 93 ? 0.836 17.504 2.979 1.00 94.88 93 ARG A O 1
ATOM 720 N N . ARG A 1 94 ? 0.359 16.070 1.317 1.00 94.31 94 ARG A N 1
ATOM 721 C CA . ARG A 1 94 ? -0.997 16.583 1.041 1.00 94.31 94 ARG A CA 1
ATOM 722 C C . ARG A 1 94 ? -1.911 16.425 2.252 1.00 94.31 94 ARG A C 1
ATOM 724 O O . ARG A 1 94 ? -2.592 17.373 2.629 1.00 94.31 94 ARG A O 1
ATOM 731 N N . TYR A 1 95 ? -1.891 15.252 2.878 1.00 93.25 95 TYR A N 1
ATOM 732 C CA . TYR A 1 95 ? -2.686 14.986 4.071 1.00 93.25 95 TYR A CA 1
ATOM 733 C C . TYR A 1 95 ? -2.258 15.854 5.263 1.00 93.25 95 TYR A C 1
ATOM 735 O O . TYR A 1 95 ? -3.115 16.428 5.924 1.00 93.25 95 TYR A O 1
ATOM 743 N N . GLY A 1 96 ? -0.952 16.041 5.477 1.00 93.56 96 GLY A N 1
ATOM 744 C CA . GLY A 1 96 ? -0.427 16.958 6.495 1.00 93.56 96 GLY A CA 1
ATOM 745 C C . GLY A 1 96 ? -0.901 18.399 6.289 1.00 93.56 96 GLY A C 1
ATOM 746 O O . GLY A 1 96 ? -1.423 19.005 7.216 1.00 93.56 96 GLY A O 1
ATOM 747 N N . LYS A 1 97 ? -0.843 18.920 5.053 1.00 94.75 97 LYS A N 1
ATOM 748 C CA . LYS A 1 97 ? -1.389 20.254 4.726 1.00 94.75 97 LYS A CA 1
ATOM 749 C C . LYS A 1 97 ? -2.894 20.365 4.984 1.00 94.75 97 LYS A C 1
ATOM 751 O O . LYS A 1 97 ? -3.365 21.416 5.412 1.00 94.75 97 LYS A O 1
ATOM 756 N N . LYS A 1 98 ? -3.654 19.297 4.719 1.00 93.06 98 LYS A N 1
ATOM 757 C CA . LYS A 1 98 ? -5.091 19.251 5.014 1.00 93.06 98 LYS A CA 1
ATOM 758 C C . LYS A 1 98 ? -5.348 19.347 6.518 1.00 93.06 98 LYS A C 1
ATOM 760 O O . LYS A 1 98 ? -6.217 20.115 6.910 1.00 93.06 98 LYS A O 1
ATO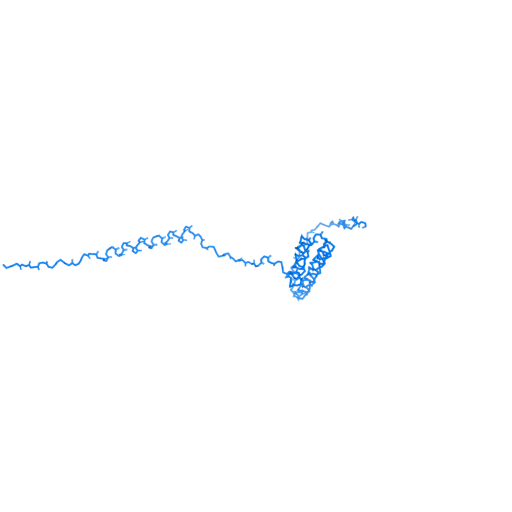M 765 N N . LEU A 1 99 ? -4.601 18.599 7.332 1.00 91.50 99 LEU A N 1
ATOM 766 C CA . LEU A 1 99 ? -4.718 18.660 8.792 1.00 91.50 99 LEU A CA 1
ATOM 767 C C . LEU A 1 99 ? -4.379 20.050 9.331 1.00 91.50 99 LEU A C 1
ATOM 769 O O . LEU A 1 99 ? -5.149 20.582 10.121 1.00 91.50 99 LEU A O 1
ATOM 773 N N . GLU A 1 100 ? -3.297 20.657 8.842 1.00 91.00 100 GLU A N 1
ATOM 774 C CA . GLU A 1 100 ? -2.921 22.026 9.209 1.00 91.00 100 GLU A CA 1
ATOM 775 C C . GLU A 1 100 ? -4.049 23.011 8.880 1.00 91.00 100 GLU A C 1
ATOM 777 O O . GLU A 1 100 ? -4.493 23.776 9.725 1.00 91.00 100 GLU A O 1
ATOM 782 N N . THR A 1 101 ? -4.605 22.922 7.670 1.00 92.06 101 THR A N 1
ATOM 783 C CA . THR A 1 101 ? -5.720 23.785 7.253 1.00 92.06 101 THR A CA 1
ATOM 784 C C . THR A 1 101 ? -6.953 23.589 8.138 1.00 92.06 101 THR A C 1
ATOM 786 O O . THR A 1 101 ? -7.584 24.566 8.527 1.00 92.06 101 THR A O 1
ATOM 789 N N . GLN A 1 102 ? -7.294 22.343 8.480 1.00 88.88 102 GLN A N 1
ATOM 790 C CA . GLN A 1 102 ? -8.416 22.044 9.373 1.00 88.88 102 GLN A CA 1
ATOM 791 C C . GLN A 1 102 ? -8.191 22.605 10.777 1.00 88.88 102 GLN A C 1
ATOM 793 O O . GLN A 1 102 ? -9.128 23.138 11.366 1.00 88.88 102 GLN A O 1
ATOM 798 N N . PHE A 1 103 ? -6.962 22.526 11.289 1.00 86.00 103 PHE A N 1
ATOM 799 C CA . PHE A 1 103 ? -6.605 23.091 12.583 1.00 86.00 103 PHE A CA 1
ATOM 800 C C . PHE A 1 103 ? -6.756 24.619 12.581 1.00 86.00 103 PHE A C 1
ATOM 802 O O . PHE A 1 103 ? -7.475 25.159 13.419 1.00 86.00 103 PHE A O 1
ATOM 809 N N . GLN A 1 104 ? -6.200 25.298 11.575 1.00 85.56 104 GLN A N 1
ATOM 810 C CA . GLN A 1 104 ? -6.299 26.755 11.423 1.00 85.56 104 GLN A CA 1
ATOM 811 C C . GLN A 1 104 ? -7.747 27.233 11.223 1.00 85.56 104 GLN A C 1
ATOM 813 O O . GLN A 1 104 ? -8.166 28.226 11.810 1.00 85.56 104 GLN A O 1
ATOM 818 N N . GLN A 1 105 ? -8.556 26.499 10.450 1.00 77.81 105 GLN A N 1
ATOM 819 C CA . GLN A 1 105 ? -9.987 26.785 10.272 1.00 77.81 105 GLN A CA 1
ATOM 820 C C . GLN A 1 105 ? -10.803 26.544 11.547 1.00 77.81 105 GLN A C 1
ATOM 822 O O . GLN A 1 105 ? -11.787 27.239 11.787 1.00 77.81 105 GLN A O 1
ATOM 827 N N . SER A 1 106 ? -10.397 25.579 12.378 1.00 72.38 106 SER A N 1
ATOM 828 C CA . SER A 1 106 ? -10.982 25.362 13.706 1.00 72.38 106 SER A CA 1
ATOM 829 C C . SER A 1 106 ? -10.503 26.371 14.758 1.00 72.38 106 SER A C 1
ATOM 831 O O . SER A 1 106 ? -11.010 26.367 15.879 1.00 72.38 106 SER A O 1
ATOM 833 N N . GLY A 1 107 ? -9.582 27.270 14.388 1.00 57.78 107 GLY A N 1
ATOM 834 C CA . GLY A 1 107 ? -8.976 28.314 15.216 1.00 57.78 107 GLY A CA 1
ATOM 835 C C . GLY A 1 107 ? -9.901 29.453 15.666 1.00 57.78 107 GLY A C 1
ATOM 836 O O . GLY A 1 107 ? -9.412 30.454 16.176 1.00 57.78 107 GLY A O 1
ATOM 837 N N . SER A 1 108 ? -11.225 29.316 15.542 1.00 54.56 108 SER A N 1
ATOM 838 C CA . SER A 1 108 ? -12.183 30.093 16.347 1.00 54.56 108 SER A CA 1
ATOM 839 C C . SER A 1 108 ? -12.589 29.388 17.648 1.00 54.56 108 SER A C 1
ATOM 841 O O . SER A 1 108 ? -13.382 29.925 18.421 1.00 54.56 108 SER A O 1
ATOM 843 N N . ARG A 1 109 ? -12.051 28.196 17.935 1.00 57.94 109 ARG A N 1
ATOM 844 C CA . ARG A 1 109 ? -12.241 27.516 19.217 1.00 57.94 109 ARG A CA 1
ATOM 845 C C . ARG A 1 109 ? -11.097 27.905 20.154 1.00 57.94 109 ARG A C 1
ATOM 847 O O . ARG A 1 109 ? -9.946 27.580 19.884 1.00 57.94 109 ARG A O 1
ATOM 854 N N . SER A 1 110 ? -11.446 28.643 21.208 1.00 52.50 110 SER A N 1
ATOM 855 C CA . SER A 1 110 ? -10.555 29.245 22.204 1.00 52.50 110 SER A CA 1
ATOM 856 C C . SER A 1 110 ? -9.366 28.362 22.601 1.00 52.50 110 SER A C 1
ATOM 858 O O . SER A 1 110 ? -9.543 27.146 22.732 1.00 52.50 110 SER A O 1
ATOM 860 N N . PRO A 1 111 ? -8.188 28.954 22.885 1.00 53.66 111 PRO A N 1
ATOM 861 C CA . PRO A 1 111 ? -7.096 28.228 23.514 1.00 53.66 111 PRO A CA 1
ATOM 862 C C . PRO A 1 111 ? -7.621 27.580 24.796 1.00 53.66 111 PRO A C 1
ATOM 864 O O . PRO A 1 111 ? -8.108 28.273 25.690 1.00 53.66 111 PRO A O 1
ATOM 867 N N . VAL A 1 112 ? -7.542 26.253 24.899 1.00 57.50 112 VAL A N 1
ATOM 868 C CA . VAL A 1 112 ? -7.517 25.635 26.224 1.00 57.50 112 VAL A CA 1
ATOM 869 C C . VAL A 1 112 ? -6.243 26.177 26.852 1.00 57.50 112 VAL A C 1
ATOM 871 O O . VAL A 1 112 ? -5.153 25.875 26.371 1.00 57.50 112 VAL A O 1
ATOM 874 N N . ALA A 1 113 ? -6.401 27.079 27.821 1.00 44.41 113 ALA A N 1
ATOM 875 C CA . ALA A 1 113 ? -5.301 27.689 28.543 1.00 44.41 113 ALA A CA 1
ATOM 876 C C . ALA A 1 113 ? -4.406 26.567 29.076 1.00 44.41 113 ALA A C 1
ATOM 878 O O . ALA A 1 113 ? -4.816 25.796 29.944 1.00 44.41 113 ALA A O 1
ATOM 879 N N . GLY A 1 114 ? -3.216 26.437 28.487 1.00 42.19 114 GLY A N 1
ATOM 880 C CA . GLY A 1 114 ? -2.167 25.604 29.043 1.00 42.19 114 GLY A CA 1
ATOM 881 C C . GLY A 1 114 ? -1.832 26.165 30.414 1.00 42.19 114 GLY A C 1
ATOM 882 O O . GLY A 1 114 ? -1.554 27.357 30.543 1.00 42.19 114 GLY A O 1
ATOM 883 N N . THR A 1 115 ? -1.916 25.325 31.437 1.00 46.97 115 THR A N 1
ATOM 884 C CA . THR A 1 115 ? -1.307 25.608 32.731 1.00 46.97 115 THR A CA 1
ATOM 885 C C . THR A 1 115 ? 0.179 25.814 32.472 1.00 46.97 115 THR A C 1
ATOM 887 O O . THR A 1 115 ? 0.860 24.911 31.990 1.00 46.97 115 THR A O 1
ATOM 890 N N . THR A 1 116 ? 0.656 27.036 32.671 1.00 45.03 116 THR A N 1
ATOM 891 C CA . THR A 1 116 ? 2.075 27.365 32.601 1.00 45.03 116 THR A CA 1
ATOM 892 C C . THR A 1 116 ? 2.781 26.638 33.737 1.00 45.03 116 THR A C 1
ATOM 894 O O . THR A 1 116 ? 2.521 26.939 34.900 1.00 45.03 116 THR A O 1
ATOM 897 N N . ASP A 1 117 ? 3.647 25.684 33.405 1.00 46.97 117 ASP A N 1
ATOM 898 C CA . ASP A 1 117 ? 4.605 25.136 34.359 1.00 46.97 117 ASP A CA 1
ATOM 899 C C . ASP A 1 117 ? 5.772 26.128 34.496 1.00 46.97 117 ASP A C 1
ATOM 901 O O . ASP A 1 117 ? 6.425 26.504 33.520 1.00 46.97 117 ASP A O 1
ATOM 905 N N . ASP A 1 118 ? 5.995 26.571 35.732 1.00 48.41 118 ASP A N 1
ATOM 906 C CA . ASP A 1 118 ? 6.859 27.675 36.170 1.00 48.41 118 ASP A CA 1
ATOM 907 C C . ASP A 1 118 ? 8.372 27.386 36.129 1.00 48.41 118 ASP A C 1
ATOM 909 O O . ASP A 1 118 ? 9.139 27.889 36.952 1.00 48.41 118 ASP A O 1
ATOM 913 N N . HIS A 1 119 ? 8.864 26.596 35.174 1.00 48.28 119 HIS A N 1
ATOM 914 C CA . HIS A 1 119 ? 10.298 26.300 35.091 1.00 48.28 119 HIS A CA 1
ATOM 915 C C . HIS A 1 119 ? 10.831 26.473 33.671 1.00 48.28 119 HIS A C 1
ATOM 917 O O . HIS A 1 119 ? 10.814 25.565 32.843 1.00 48.28 119 HIS A O 1
ATOM 923 N N . GLY A 1 120 ? 11.331 27.683 33.411 1.00 48.41 120 GLY A N 1
ATOM 924 C CA . GLY A 1 120 ? 12.066 28.022 32.204 1.00 48.41 120 GLY A CA 1
ATOM 925 C C . GLY A 1 120 ? 13.312 27.157 32.044 1.00 48.41 120 GLY A C 1
ATOM 926 O O . GLY A 1 120 ? 14.279 27.317 32.781 1.00 48.41 120 GLY A O 1
ATOM 927 N N . LEU A 1 121 ? 13.297 26.291 31.034 1.00 37.53 121 LEU A N 1
ATOM 928 C CA . LEU A 1 121 ? 14.489 25.735 30.409 1.00 37.53 121 LEU A CA 1
ATOM 929 C C . LEU A 1 121 ? 14.255 25.667 28.901 1.00 37.53 121 LEU A C 1
ATOM 931 O O . LEU A 1 121 ? 13.447 24.894 28.391 1.00 37.53 121 LEU A O 1
ATOM 935 N N . GLN A 1 122 ? 14.966 26.541 28.202 1.00 43.88 122 GLN A N 1
ATOM 936 C CA . GLN A 1 122 ? 15.156 26.503 26.766 1.00 43.88 122 GLN A CA 1
ATOM 937 C C . GLN A 1 122 ? 16.292 25.520 26.485 1.00 43.88 122 GLN A C 1
ATOM 939 O O . GLN A 1 122 ? 17.395 25.737 26.971 1.00 43.88 122 GLN A O 1
ATOM 944 N N . GLU A 1 123 ? 16.045 24.481 25.689 1.00 41.81 123 GLU A N 1
ATOM 945 C CA . GLU A 1 123 ? 17.119 23.716 25.049 1.00 41.81 123 GLU A CA 1
ATOM 946 C C . GLU A 1 123 ? 16.845 23.609 23.536 1.00 41.81 123 GLU A C 1
ATOM 948 O O . GLU A 1 123 ? 15.742 23.221 23.130 1.00 41.81 123 GLU A O 1
ATOM 953 N N . PRO A 1 124 ? 17.801 24.043 22.694 1.00 43.75 124 PRO A N 1
ATOM 954 C CA . PRO A 1 124 ? 17.640 24.166 21.254 1.00 43.75 124 PRO A CA 1
ATOM 955 C C . PRO A 1 124 ? 17.822 22.848 20.484 1.00 43.75 124 PRO A C 1
ATOM 957 O O . PRO A 1 124 ? 18.512 21.914 20.875 1.00 43.75 124 PRO A O 1
ATOM 960 N N . THR A 1 125 ? 17.188 22.845 19.315 1.00 52.84 125 THR A N 1
ATOM 961 C CA . THR A 1 125 ? 17.324 21.947 18.159 1.00 52.84 125 THR A CA 1
ATOM 962 C C . THR A 1 125 ? 18.658 21.199 18.010 1.00 52.84 125 THR A C 1
ATOM 964 O O . THR A 1 125 ? 19.660 21.795 17.623 1.00 52.84 125 THR A O 1
ATOM 967 N N . LEU A 1 126 ? 18.610 19.868 18.127 1.00 46.34 126 LEU A N 1
ATOM 968 C CA . LEU A 1 126 ? 19.607 18.939 17.580 1.00 46.34 126 LEU A CA 1
ATOM 969 C C . LEU A 1 126 ? 18.904 17.768 16.870 1.00 46.34 126 LEU A C 1
ATOM 971 O O . LEU A 1 126 ? 18.598 16.748 17.479 1.00 46.34 126 LEU A O 1
ATOM 975 N N . TRP A 1 127 ? 18.607 17.939 15.578 1.00 38.00 127 TRP A N 1
ATOM 976 C CA . TRP A 1 127 ? 18.500 16.838 14.596 1.00 38.00 127 TRP A CA 1
ATOM 977 C C . TRP A 1 127 ? 18.648 17.318 13.139 1.00 38.00 127 TRP A C 1
ATOM 979 O O . TRP A 1 127 ? 18.171 16.663 12.216 1.00 38.00 127 TRP A O 1
ATOM 989 N N . ALA A 1 128 ? 19.323 18.445 12.901 1.00 47.25 128 ALA A N 1
ATOM 990 C CA . ALA A 1 128 ? 19.818 18.755 11.564 1.00 47.25 128 ALA A CA 1
ATOM 991 C C . ALA A 1 128 ? 21.265 18.261 11.452 1.00 47.25 128 ALA A C 1
ATOM 993 O O . ALA A 1 128 ? 22.056 18.485 12.362 1.00 47.25 128 ALA A O 1
ATOM 994 N N . ASP A 1 129 ? 21.552 17.621 10.322 1.00 44.03 129 ASP A N 1
ATOM 995 C CA . ASP A 1 129 ? 22.878 17.283 9.796 1.00 44.03 129 ASP A CA 1
ATOM 996 C C . ASP A 1 129 ? 23.503 15.947 10.219 1.00 44.03 129 ASP A C 1
ATOM 998 O O . ASP A 1 129 ? 24.589 15.895 10.776 1.00 44.03 129 ASP A O 1
ATOM 1002 N N . GLU A 1 130 ? 22.877 14.849 9.781 1.00 43.34 130 GLU A N 1
ATOM 1003 C CA . GLU A 1 130 ? 23.617 13.682 9.277 1.00 43.34 130 GLU A CA 1
ATOM 1004 C C . GLU A 1 130 ? 22.879 13.074 8.073 1.00 43.34 130 GLU A C 1
ATOM 1006 O O . GLU A 1 130 ? 21.929 12.309 8.229 1.00 43.34 130 GLU A O 1
ATOM 1011 N N . CYS A 1 131 ? 23.287 13.464 6.863 1.00 39.91 131 CYS A N 1
ATOM 1012 C CA . CYS A 1 131 ? 23.385 12.647 5.642 1.00 39.91 131 CYS A CA 1
ATOM 1013 C C . CYS A 1 131 ? 23.880 13.570 4.518 1.00 39.91 131 CYS A C 1
ATOM 1015 O O . CYS A 1 131 ? 23.188 14.528 4.173 1.00 39.91 131 CYS A O 1
ATOM 1017 N N . GLY A 1 132 ? 25.090 13.293 4.020 1.00 37.19 132 GLY A N 1
ATOM 1018 C CA . GLY A 1 132 ? 25.788 14.083 2.998 1.00 37.19 132 GLY A CA 1
ATOM 1019 C C . GLY A 1 132 ? 25.233 14.001 1.582 1.00 37.19 132 GLY A C 1
ATOM 1020 O O . GLY A 1 132 ? 24.186 13.349 1.356 1.00 37.19 132 GLY A O 1
#

Sequence (132 aa):
MTRTGTCSGANTDDVSEFTEAVVGFIGKLVDDTIPRITIKKFSNQKPWVDRTIREALNSRTAAYNAGIISGGKWGEYKSAAYGVRRAVREAKRRYGKKLETQFQQSGSRSPVAGTTDDHGLQEPTLWADECG

Mean predicted aligned error: 18.13 Å

Nearest PDB structures (foldseek):
  2rn7-assembly1_A  TM=2.384E-01  e=4.372E-01  Shigella flexneri

Secondary structure (DSSP, 8-state):
-------PPP-HHHHHHHHHHHHHHHHHHHHHHS----------S-TT--HHHHHHHHHHHHHHHHHHHHS--HHHHHHHHHHHHHHHHHHHHHHHHHHHHHHHHTTTS--------S--------------

Solvent-accessible surface area (backbone atoms only — not comparable to full-atom values): 8331 Å² total; per-residue (Å²): 136,85,81,81,79,78,81,73,79,76,75,57,63,61,57,49,53,52,50,52,52,52,53,49,50,52,51,49,50,47,60,72,71,48,79,87,74,86,78,82,80,70,77,88,64,59,92,51,69,50,71,66,48,53,50,32,50,51,51,24,51,52,29,43,53,47,20,68,75,66,75,71,41,57,66,56,22,53,51,29,50,50,48,33,55,49,46,52,52,51,32,47,50,52,44,51,54,51,52,52,49,51,52,63,71,50,61,83,59,74,80,78,79,73,82,80,75,96,67,94,74,90,81,82,93,84,84,83,87,89,80,134

Organism: NCBI:txid2609070

Radius of gyration: 35.37 Å; Cα contacts (8 Å, |Δi|>4): 38; chains: 1; bounding box: 98×84×55 Å